Protein AF-A0A6G2D7T8-F1 (afdb_monomer)

Secondary structure (DSSP, 8-state):
-HHHHHHHHHHHHHHHHHHTTSS--HHHHHHHHHHHHTT----S-S-GGGS-HHHHHHHHHHHHHHHHHHHHHHHHH-

Mean predicted aligned error: 5.19 Å

Solvent-accessible surface area (backbone atoms only — not comparable to full-atom values): 4301 Å² total; per-residue (Å²): 112,68,70,57,52,54,53,52,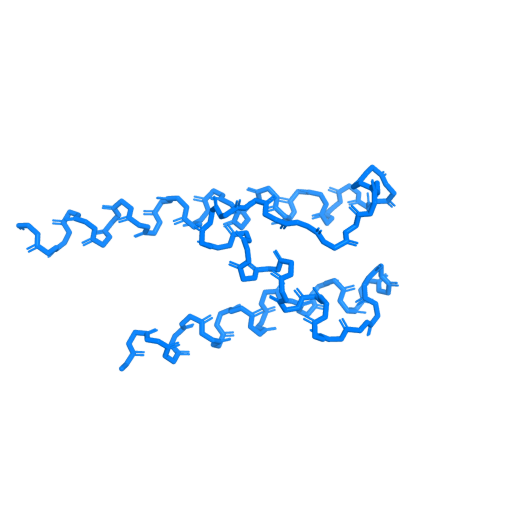51,20,54,62,61,14,45,62,38,36,76,67,58,79,32,68,48,65,67,61,21,28,50,38,32,41,21,19,38,68,55,65,72,56,70,89,61,94,59,68,82,80,48,55,70,69,53,51,48,51,51,55,48,34,29,52,50,18,52,52,48,53,53,51,53,57,56,72,74,101

Nearest PDB structures (foldseek):
  4zbm-assembly2_B  TM=6.479E-01  e=1.748E+00  Bacillus cereus ATCC 14579
  8a35-assembly1_A  TM=7.313E-01  e=2.464E+00  Bacillus cereus ATCC 14579
  7pa0-assembly1_A-2  TM=6.087E-01  e=2.075E+00  Bacillus cereus ATCC 14579
  7oor-assembly1_A  TM=6.001E-01  e=1.851E+00  Bacillus cereus ATCC 14579
  7oq1-assembly1_A  TM=5.323E-01  e=1.651E+00  Bacillus cereus ATCC 14579

pLDDT: mean 85.36, std 6.84, range [56.38, 93.06]

InterPro domains:
  IPR003445 Cation transporter [PF02386] (5-78)

Foldseek 3Di:
DVVVVLQVCLQVLLVVCCVVVVCVDSVQSSVLLSCLLCLVPDHPDPDPVVDDPVVVVSSPVSNVNSVVVVVCVVVVVD

Organism: Streptococcus pneumoniae (NCBI:txid1313)

Sequence (78 aa):
MVALCWILWSFFGALPFVFSGQIPNMIDAFFEISSGFTTTGATILNDVSVLSRSLLFWRSFTHLIGGMGVLVFALAIM

Structure (mmCIF, N/CA/C/O backbone):
data_AF-A0A6G2D7T8-F1
#
_entry.id   AF-A0A6G2D7T8-F1
#
loop_
_atom_site.group_PDB
_atom_site.id
_atom_site.type_symbol
_atom_site.label_atom_id
_atom_site.label_alt_id
_atom_site.label_comp_id
_atom_site.label_asym_id
_atom_site.label_entity_id
_atom_site.label_seq_id
_atom_site.pdbx_PDB_ins_code
_atom_site.Cartn_x
_atom_site.Cartn_y
_atom_site.Cartn_z
_atom_site.occupancy
_atom_site.B_iso_or_equiv
_atom_site.auth_seq_id
_atom_site.auth_comp_id
_atom_site.auth_asym_id
_atom_site.auth_atom_id
_atom_site.pdbx_PDB_model_num
ATOM 1 N N . MET A 1 1 ? 7.351 -10.933 -15.888 1.00 72.69 1 MET A N 1
ATOM 2 C CA . MET A 1 1 ? 7.955 -11.112 -14.547 1.00 72.69 1 MET A CA 1
ATOM 3 C C . MET A 1 1 ? 7.601 -9.958 -13.611 1.00 72.69 1 MET A C 1
ATOM 5 O O . MET A 1 1 ? 6.972 -10.219 -12.600 1.00 72.69 1 MET A O 1
ATOM 9 N N . VAL A 1 2 ? 7.874 -8.697 -13.972 1.00 80.00 2 VAL A N 1
ATOM 10 C CA . VAL A 1 2 ? 7.554 -7.518 -13.133 1.00 80.00 2 VAL A CA 1
ATOM 11 C C . VAL A 1 2 ? 6.066 -7.422 -12.765 1.00 80.00 2 VAL A C 1
ATOM 13 O O . VAL A 1 2 ? 5.748 -7.300 -11.590 1.00 80.00 2 VAL A O 1
ATOM 16 N N . ALA A 1 3 ? 5.148 -7.579 -13.727 1.00 82.06 3 ALA A N 1
ATOM 17 C CA . ALA A 1 3 ? 3.703 -7.526 -13.461 1.00 82.06 3 ALA A CA 1
ATOM 18 C C . ALA A 1 3 ? 3.232 -8.534 -12.390 1.00 82.06 3 ALA A C 1
ATOM 20 O O . ALA A 1 3 ? 2.409 -8.204 -11.545 1.00 82.06 3 ALA A O 1
ATOM 21 N N . LEU A 1 4 ? 3.803 -9.744 -12.380 1.00 86.44 4 LEU A N 1
ATOM 22 C CA . LEU A 1 4 ? 3.509 -10.763 -11.366 1.00 86.44 4 LEU A CA 1
ATOM 23 C C . LEU A 1 4 ? 3.990 -10.336 -9.974 1.00 86.44 4 LEU A C 1
ATOM 25 O O . LEU A 1 4 ? 3.267 -10.540 -9.002 1.00 86.44 4 LEU A O 1
ATOM 29 N N . CYS A 1 5 ? 5.164 -9.703 -9.873 1.00 85.56 5 CYS A N 1
ATOM 30 C CA . CYS A 1 5 ? 5.660 -9.172 -8.602 1.00 85.56 5 CYS A CA 1
ATOM 31 C C . CYS A 1 5 ? 4.717 -8.108 -8.027 1.00 85.56 5 CYS A C 1
ATOM 33 O O . CYS A 1 5 ? 4.412 -8.155 -6.840 1.00 85.56 5 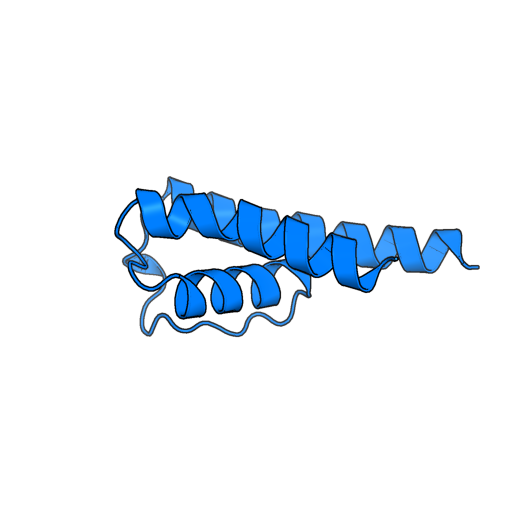CYS A O 1
ATOM 35 N N . TRP A 1 6 ? 4.208 -7.200 -8.866 1.00 83.00 6 TRP A N 1
ATOM 36 C CA . TRP A 1 6 ? 3.261 -6.159 -8.448 1.00 83.00 6 TRP A CA 1
ATOM 37 C C . TRP A 1 6 ? 1.927 -6.729 -7.965 1.00 83.00 6 TRP A C 1
ATOM 39 O O . TRP A 1 6 ? 1.410 -6.290 -6.937 1.00 83.00 6 TRP A O 1
ATOM 49 N N . ILE A 1 7 ? 1.395 -7.737 -8.662 1.00 88.38 7 ILE A N 1
ATOM 50 C CA . ILE A 1 7 ? 0.159 -8.418 -8.254 1.00 88.38 7 ILE A CA 1
ATOM 51 C C . ILE A 1 7 ? 0.355 -9.121 -6.907 1.00 88.38 7 ILE A C 1
ATOM 53 O O . ILE A 1 7 ? -0.463 -8.950 -6.005 1.00 88.38 7 ILE A O 1
ATOM 57 N N . LEU A 1 8 ? 1.451 -9.868 -6.738 1.00 90.06 8 LEU A N 1
ATOM 58 C CA . LEU A 1 8 ? 1.741 -10.571 -5.486 1.00 90.06 8 LEU A CA 1
ATOM 59 C C . LEU A 1 8 ? 1.952 -9.594 -4.326 1.00 90.06 8 LEU A C 1
ATOM 61 O O . LEU A 1 8 ? 1.353 -9.769 -3.268 1.00 90.06 8 LEU A O 1
ATOM 65 N N . TRP A 1 9 ? 2.746 -8.539 -4.519 1.00 88.06 9 TRP A N 1
ATOM 66 C CA . TRP A 1 9 ? 2.953 -7.508 -3.497 1.00 88.06 9 TRP A CA 1
ATOM 67 C C . TRP A 1 9 ? 1.657 -6.808 -3.106 1.00 88.06 9 TRP A C 1
ATOM 69 O O . TRP A 1 9 ? 1.418 -6.603 -1.919 1.00 88.06 9 TRP A O 1
ATOM 79 N N . SER A 1 10 ? 0.798 -6.497 -4.077 1.00 89.88 10 SER A N 1
ATOM 80 C CA . SER A 1 10 ? -0.496 -5.873 -3.796 1.00 89.88 10 SER A CA 1
ATOM 81 C C . SER A 1 10 ? -1.430 -6.822 -3.041 1.00 89.88 10 SER A C 1
ATOM 83 O O . SER A 1 10 ? -2.117 -6.405 -2.114 1.00 89.88 10 SER A O 1
ATOM 85 N N . PHE A 1 11 ? -1.397 -8.118 -3.360 1.00 91.75 11 PHE A N 1
ATOM 86 C CA . PHE A 1 11 ? -2.159 -9.135 -2.637 1.00 91.75 11 PHE A CA 1
ATOM 87 C C . PHE A 1 11 ? -1.719 -9.256 -1.171 1.00 91.75 11 PHE A C 1
ATOM 89 O O . PHE A 1 11 ? -2.549 -9.176 -0.267 1.00 91.75 11 PHE A O 1
ATOM 96 N N . PHE A 1 12 ? -0.414 -9.381 -0.909 1.00 91.38 12 PHE A N 1
ATOM 97 C CA . PHE A 1 12 ? 0.096 -9.444 0.465 1.00 91.38 12 PHE A CA 1
ATOM 98 C C . PHE A 1 12 ? -0.085 -8.121 1.217 1.00 91.38 12 PHE A C 1
ATOM 100 O O . PHE A 1 12 ? -0.401 -8.129 2.405 1.00 91.38 12 PHE A O 1
ATOM 107 N N . GLY A 1 13 ? 0.070 -6.987 0.530 1.00 89.12 13 GLY A N 1
ATOM 108 C CA . GLY A 1 13 ? -0.117 -5.659 1.106 1.00 89.12 13 GLY A CA 1
ATOM 109 C C . GLY A 1 13 ? -1.561 -5.362 1.513 1.00 89.12 13 GLY A C 1
ATOM 110 O O . GLY A 1 13 ? -1.765 -4.551 2.417 1.00 89.12 13 GLY A O 1
ATOM 111 N N . ALA A 1 14 ? -2.541 -6.032 0.891 1.00 92.38 14 ALA A N 1
ATOM 112 C CA . ALA A 1 14 ? -3.971 -5.910 1.182 1.00 92.38 14 ALA A CA 1
ATOM 113 C C . ALA A 1 14 ? -4.422 -6.701 2.424 1.00 92.38 14 ALA A C 1
ATOM 115 O O . ALA A 1 14 ? -5.381 -6.301 3.088 1.00 92.38 14 ALA A O 1
ATOM 116 N N . LEU A 1 15 ? -3.715 -7.776 2.798 1.00 91.06 15 LEU A N 1
ATOM 117 C CA . LEU A 1 15 ? -4.060 -8.627 3.950 1.00 91.06 15 LEU A CA 1
ATOM 118 C C . LEU A 1 15 ? -4.253 -7.867 5.279 1.00 91.06 15 LEU A C 1
ATOM 120 O O . LEU A 1 15 ? -5.223 -8.166 5.976 1.00 91.06 15 LEU A O 1
ATOM 124 N N . PRO A 1 16 ? -3.420 -6.871 5.650 1.00 89.31 16 PRO A N 1
ATOM 125 C CA . PRO A 1 16 ? -3.617 -6.088 6.869 1.00 89.31 16 PRO A CA 1
ATOM 126 C C . PRO A 1 16 ? -4.974 -5.374 6.928 1.00 89.31 16 PRO A C 1
ATOM 128 O O . PRO A 1 16 ? -5.569 -5.287 8.001 1.00 89.31 16 PRO A O 1
ATOM 131 N N . PHE A 1 17 ? -5.495 -4.898 5.792 1.00 89.69 17 PHE A N 1
ATOM 132 C CA . PHE A 1 17 ? -6.800 -4.230 5.737 1.00 89.69 17 PHE A CA 1
ATOM 133 C C . PHE A 1 17 ? -7.957 -5.210 5.932 1.00 89.69 17 PHE A C 1
ATOM 135 O O . PHE A 1 17 ? -8.916 -4.890 6.640 1.00 89.69 17 PHE A O 1
ATOM 142 N N . VAL A 1 18 ? -7.826 -6.411 5.359 1.00 90.38 18 VAL A N 1
ATOM 143 C CA . VAL A 1 18 ? -8.817 -7.487 5.477 1.00 90.38 18 VAL A CA 1
ATOM 144 C C . VAL A 1 18 ? -8.829 -8.061 6.894 1.00 90.38 18 VAL A C 1
ATOM 146 O O . VAL A 1 18 ? -9.891 -8.172 7.501 1.00 90.38 18 VAL A O 1
ATOM 149 N N . PHE A 1 19 ? -7.660 -8.352 7.475 1.00 89.94 19 PHE A N 1
ATOM 150 C CA . PHE A 1 19 ? -7.556 -8.873 8.845 1.00 89.94 19 PHE A CA 1
ATOM 151 C C . PHE A 1 19 ? -7.968 -7.860 9.909 1.00 89.94 19 PHE A C 1
ATOM 153 O O . PHE A 1 19 ? -8.514 -8.244 10.939 1.00 89.94 19 PHE A O 1
ATOM 160 N N . SER A 1 20 ? -7.757 -6.567 9.662 1.00 85.75 20 SER A N 1
ATOM 161 C CA . SER A 1 20 ? -8.253 -5.521 10.555 1.00 85.75 20 SER A CA 1
ATOM 162 C C . SER A 1 20 ? -9.776 -5.336 10.478 1.00 85.75 20 SER A C 1
ATOM 164 O O . SER A 1 20 ? -10.318 -4.574 11.277 1.00 85.75 20 SER A O 1
ATOM 166 N N . GLY A 1 21 ? -10.463 -5.952 9.507 1.00 84.25 21 GLY A N 1
ATOM 167 C CA . GLY A 1 21 ? -11.909 -5.813 9.294 1.00 84.25 21 GLY A CA 1
ATOM 168 C C . GLY A 1 21 ? -12.357 -4.421 8.835 1.00 84.25 21 GLY A C 1
ATOM 169 O O . GLY A 1 21 ? -13.552 -4.167 8.734 1.00 84.25 21 GLY A O 1
ATOM 170 N N . GLN A 1 22 ? -11.415 -3.516 8.562 1.00 84.19 22 GLN A N 1
ATOM 171 C CA . GLN A 1 22 ? -11.690 -2.137 8.149 1.00 84.19 22 GLN A CA 1
ATOM 172 C C . GLN A 1 22 ? -12.047 -2.060 6.662 1.00 84.19 22 GLN A C 1
ATOM 174 O O . GLN A 1 22 ? -12.864 -1.233 6.270 1.00 84.19 22 GLN A O 1
ATOM 179 N N . ILE A 1 23 ? -11.476 -2.958 5.850 1.00 87.25 23 ILE A N 1
ATOM 180 C CA . ILE A 1 23 ? -11.888 -3.197 4.465 1.00 87.25 23 ILE A CA 1
ATOM 181 C C . ILE A 1 23 ? -12.117 -4.709 4.318 1.00 87.25 23 ILE A C 1
ATOM 183 O O . ILE A 1 23 ? -11.180 -5.445 4.009 1.00 87.25 23 ILE A O 1
ATOM 187 N N . PRO A 1 24 ? -13.332 -5.212 4.606 1.00 83.25 24 PRO A N 1
ATOM 188 C CA . PRO A 1 24 ? -13.597 -6.652 4.648 1.00 83.25 24 PRO A CA 1
ATOM 189 C C . PRO A 1 24 ? -13.581 -7.307 3.260 1.00 83.25 24 PRO A C 1
ATOM 191 O O . PRO A 1 24 ? -13.351 -8.509 3.142 1.00 83.25 24 PRO A O 1
ATOM 194 N N . ASN A 1 25 ? -13.821 -6.532 2.202 1.00 89.81 25 ASN A N 1
ATOM 195 C CA . ASN A 1 25 ? -13.799 -7.026 0.836 1.00 89.81 25 ASN A CA 1
ATOM 196 C C . ASN A 1 25 ? -12.363 -7.032 0.289 1.00 89.81 25 ASN A C 1
ATOM 198 O O . ASN A 1 25 ? -11.717 -5.990 0.183 1.00 89.81 25 ASN A O 1
ATOM 202 N N . MET A 1 26 ? -11.876 -8.215 -0.092 1.00 89.25 26 MET A N 1
ATOM 203 C CA . MET A 1 26 ? -10.518 -8.407 -0.613 1.00 89.25 26 MET A CA 1
ATOM 204 C C . MET A 1 26 ? -10.254 -7.581 -1.877 1.00 89.25 26 MET A C 1
ATOM 206 O O . MET A 1 26 ? -9.145 -7.090 -2.064 1.00 89.25 26 MET A O 1
ATOM 210 N N . ILE A 1 27 ? -11.260 -7.415 -2.741 1.00 91.44 27 ILE A N 1
ATOM 211 C CA . ILE A 1 27 ? -11.114 -6.659 -3.993 1.00 91.44 27 ILE A CA 1
ATOM 212 C C . ILE A 1 27 ? -10.893 -5.174 -3.690 1.00 91.44 27 ILE A C 1
ATOM 214 O O . ILE A 1 27 ? -10.001 -4.553 -4.266 1.00 91.44 27 ILE A O 1
ATOM 218 N N . ASP A 1 28 ? -11.645 -4.633 -2.734 1.00 90.56 28 ASP A N 1
ATOM 219 C CA . ASP A 1 28 ? -11.542 -3.231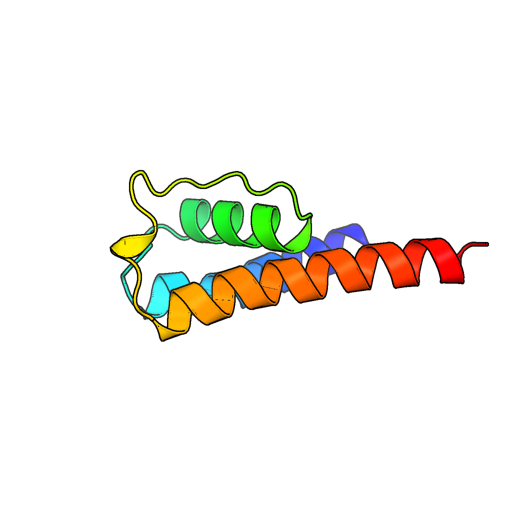 -2.326 1.00 90.56 28 ASP A CA 1
ATOM 220 C C . ASP A 1 28 ? -10.205 -2.969 -1.616 1.00 90.56 28 ASP A C 1
ATOM 222 O O . ASP A 1 28 ? -9.527 -1.981 -1.895 1.00 90.56 28 ASP A O 1
ATOM 226 N N . ALA A 1 29 ? -9.767 -3.904 -0.763 1.00 91.44 29 ALA A N 1
ATOM 227 C CA . ALA A 1 29 ? -8.463 -3.839 -0.105 1.00 91.44 29 ALA A CA 1
ATOM 228 C C . ALA A 1 29 ? -7.302 -3.928 -1.111 1.00 91.44 29 ALA A C 1
ATOM 230 O O . ALA A 1 29 ? -6.304 -3.216 -0.979 1.00 91.44 29 ALA A O 1
ATOM 231 N N . PHE A 1 30 ? -7.434 -4.777 -2.134 1.00 93.06 30 PHE A N 1
ATOM 232 C CA . PHE A 1 30 ? -6.458 -4.895 -3.215 1.00 93.06 30 PHE A CA 1
ATOM 233 C C . PHE A 1 30 ? -6.373 -3.612 -4.042 1.00 93.06 30 PHE A C 1
ATOM 235 O O . PHE A 1 30 ? -5.271 -3.156 -4.342 1.00 93.06 30 PHE A O 1
ATOM 242 N N . PHE A 1 31 ? -7.512 -3.005 -4.382 1.00 91.75 31 PHE A N 1
ATOM 243 C CA . PHE A 1 31 ? -7.547 -1.736 -5.105 1.00 91.75 31 PHE A CA 1
ATOM 244 C C . PHE A 1 31 ? -6.879 -0.611 -4.305 1.00 91.75 31 PHE A C 1
ATOM 246 O O . PHE A 1 31 ? -6.031 0.104 -4.842 1.00 91.75 31 PHE A O 1
ATOM 253 N N . GLU A 1 32 ? -7.203 -0.497 -3.014 1.00 91.94 32 GLU A N 1
ATOM 254 C CA . GLU A 1 32 ? -6.631 0.512 -2.117 1.00 91.94 32 GLU A CA 1
ATOM 255 C C . GLU A 1 32 ? -5.098 0.399 -2.045 1.00 91.94 32 GLU A C 1
ATOM 257 O O . GLU A 1 32 ? -4.379 1.394 -2.143 1.00 91.94 32 GLU A O 1
ATOM 262 N N . ILE A 1 33 ? -4.581 -0.827 -1.942 1.00 92.25 33 ILE A N 1
ATOM 263 C CA . ILE A 1 33 ? -3.140 -1.083 -1.867 1.00 92.25 33 ILE A CA 1
ATOM 264 C C . ILE A 1 33 ? -2.429 -0.935 -3.200 1.00 92.25 33 ILE A C 1
ATOM 266 O O . ILE A 1 33 ? -1.333 -0.373 -3.246 1.00 92.25 33 ILE A O 1
ATOM 270 N N . SER A 1 34 ? -3.044 -1.402 -4.285 1.00 91.62 34 SER A N 1
ATOM 271 C CA . SER A 1 34 ? -2.498 -1.224 -5.626 1.00 91.62 34 SER A CA 1
ATOM 272 C C . SER A 1 34 ? -2.346 0.263 -5.932 1.00 91.62 34 SER A C 1
ATOM 274 O O . SER A 1 34 ? -1.289 0.671 -6.399 1.00 91.62 34 SER A O 1
ATOM 276 N N . SER A 1 35 ? -3.362 1.071 -5.607 1.00 91.50 35 SER A N 1
ATOM 277 C CA . SER A 1 35 ? -3.335 2.531 -5.738 1.00 91.50 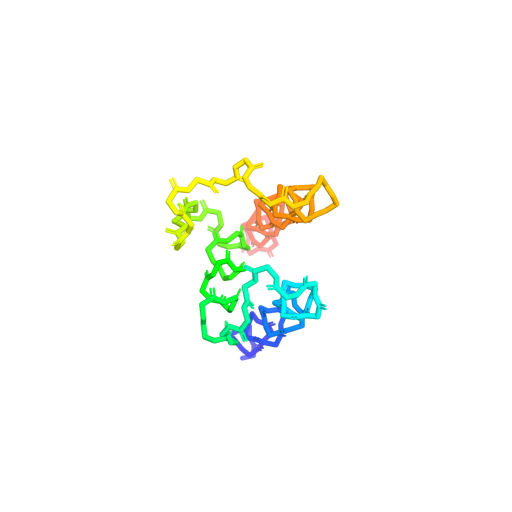35 SER A CA 1
ATOM 278 C C . SER A 1 35 ? -2.215 3.175 -4.912 1.00 91.50 35 SER A C 1
ATOM 280 O O . SER A 1 35 ? -1.558 4.113 -5.376 1.00 91.50 35 SER A O 1
ATOM 282 N N . GLY A 1 36 ? -1.959 2.647 -3.710 1.00 89.62 36 GLY A N 1
ATOM 283 C CA . GLY A 1 36 ? -0.865 3.093 -2.854 1.00 89.62 36 GLY A CA 1
ATOM 284 C C . GLY A 1 36 ? 0.512 2.811 -3.449 1.00 89.62 36 GLY A C 1
ATOM 285 O O . GLY A 1 36 ? 1.323 3.726 -3.588 1.00 89.62 36 GLY A O 1
ATOM 286 N N . PHE A 1 37 ? 0.768 1.572 -3.875 1.00 88.25 37 PHE A N 1
ATOM 287 C CA . PHE A 1 37 ? 2.052 1.199 -4.474 1.00 88.25 37 PHE A CA 1
ATOM 288 C C . PHE A 1 37 ? 2.321 1.889 -5.814 1.00 88.25 37 PHE A C 1
ATOM 290 O O . PHE A 1 37 ? 3.473 2.173 -6.132 1.00 88.25 37 PHE A O 1
ATOM 297 N N . THR A 1 38 ? 1.295 2.183 -6.610 1.00 87.19 38 THR A N 1
ATOM 298 C CA . THR A 1 38 ? 1.462 2.938 -7.862 1.00 87.19 38 THR A CA 1
ATOM 299 C C . THR A 1 38 ? 1.457 4.446 -7.646 1.00 87.19 38 THR A C 1
ATOM 301 O O . THR A 1 38 ? 1.552 5.199 -8.614 1.00 87.19 38 THR A O 1
ATOM 304 N N . THR A 1 39 ? 1.356 4.915 -6.397 1.00 87.19 39 THR A N 1
ATOM 305 C CA . THR A 1 39 ? 1.247 6.337 -6.025 1.00 87.19 39 THR A CA 1
ATOM 306 C C . THR A 1 39 ? 0.086 7.071 -6.706 1.00 87.19 39 THR A C 1
ATOM 308 O O . THR A 1 39 ? 0.102 8.291 -6.833 1.00 87.19 39 THR A O 1
ATOM 311 N N . THR A 1 40 ? -0.950 6.340 -7.128 1.00 87.00 40 THR A N 1
ATOM 312 C CA . THR A 1 40 ? -2.127 6.901 -7.807 1.00 87.00 40 THR A CA 1
ATOM 313 C C . THR A 1 40 ? -3.002 7.694 -6.840 1.00 87.00 40 THR A C 1
ATOM 315 O O . THR A 1 40 ? -3.595 8.695 -7.229 1.00 87.00 40 THR A O 1
ATOM 318 N N . GLY A 1 41 ? -3.077 7.271 -5.573 1.00 82.19 41 GLY A N 1
ATOM 319 C CA . GLY A 1 41 ? -3.809 7.992 -4.526 1.00 82.19 41 GLY A CA 1
ATOM 320 C C . GLY A 1 41 ? -5.333 7.950 -4.648 1.00 82.19 41 GLY A C 1
ATOM 321 O O . GLY A 1 41 ? -6.016 8.669 -3.921 1.00 82.19 41 GLY A O 1
ATOM 322 N N . ALA A 1 42 ? -5.871 7.090 -5.514 1.00 87.19 42 ALA A N 1
ATOM 323 C CA . ALA A 1 42 ? -7.284 6.735 -5.516 1.00 87.19 42 ALA A CA 1
ATOM 324 C C . ALA A 1 42 ? -7.633 5.947 -4.244 1.00 87.19 42 ALA A C 1
ATOM 326 O O . ALA A 1 42 ? -6.825 5.140 -3.778 1.00 87.19 42 ALA A O 1
ATOM 327 N N . THR A 1 43 ? -8.824 6.173 -3.694 1.00 88.75 43 THR A N 1
ATOM 328 C CA . THR A 1 43 ? -9.304 5.471 -2.499 1.00 88.75 43 THR A CA 1
ATOM 329 C C . THR A 1 43 ? -10.761 5.061 -2.654 1.00 88.75 43 THR A C 1
ATOM 331 O O . THR A 1 43 ? -11.540 5.772 -3.289 1.00 88.75 43 THR A O 1
ATOM 334 N N . ILE A 1 44 ? -11.118 3.914 -2.079 1.00 88.38 44 ILE A N 1
ATOM 335 C CA . ILE A 1 44 ? -12.512 3.449 -1.958 1.00 88.38 44 ILE A CA 1
ATOM 336 C C . ILE A 1 44 ? -13.184 3.950 -0.675 1.00 88.38 44 ILE A C 1
ATOM 338 O O . ILE A 1 44 ? -14.397 3.823 -0.515 1.00 88.38 44 ILE A O 1
ATOM 342 N N . LEU A 1 45 ? -12.412 4.533 0.245 1.00 85.44 45 LEU A N 1
ATOM 343 C CA . LEU A 1 45 ? -12.911 5.055 1.510 1.00 85.44 45 LEU A CA 1
ATOM 344 C C . LEU A 1 45 ? -13.424 6.487 1.322 1.00 85.44 45 LEU A C 1
ATOM 346 O O . LEU A 1 45 ? -12.674 7.370 0.916 1.00 85.44 45 LEU A O 1
ATOM 350 N N . ASN A 1 46 ? -14.686 6.734 1.686 1.00 81.69 46 ASN A N 1
ATOM 351 C CA . ASN A 1 46 ? -15.252 8.090 1.697 1.00 81.69 46 ASN A CA 1
ATOM 352 C C . ASN A 1 46 ? -14.566 8.994 2.731 1.00 81.69 46 ASN A C 1
ATOM 354 O O . ASN A 1 46 ? -14.405 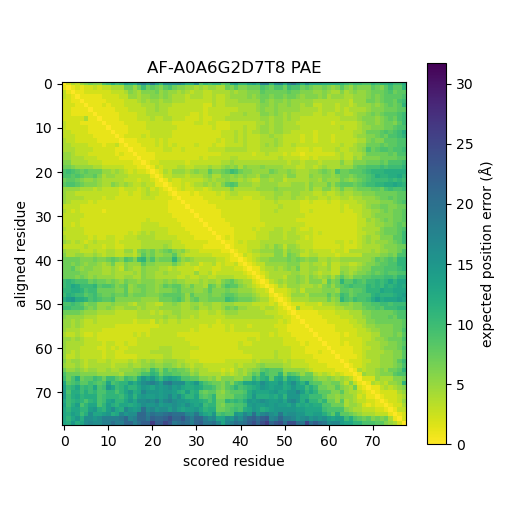10.189 2.504 1.00 81.69 46 ASN A O 1
ATOM 358 N N . ASP A 1 47 ? -14.163 8.413 3.863 1.00 81.56 47 ASP A N 1
ATOM 359 C CA . ASP A 1 47 ? -13.401 9.099 4.896 1.00 81.56 47 ASP A CA 1
ATOM 360 C C . ASP A 1 47 ? -12.274 8.194 5.401 1.00 81.56 47 ASP A C 1
ATOM 362 O O . ASP A 1 47 ? -12.492 7.152 6.022 1.00 81.56 47 ASP A O 1
ATOM 366 N N . VAL A 1 48 ? -11.042 8.604 5.113 1.00 80.81 48 VAL A N 1
ATOM 367 C CA . VAL A 1 48 ? -9.826 7.871 5.480 1.00 80.81 48 VAL A CA 1
ATOM 368 C C . VAL A 1 48 ? -9.533 7.984 6.980 1.00 80.81 48 VAL A C 1
ATOM 370 O O . VAL A 1 48 ? -8.802 7.160 7.522 1.00 80.81 48 VAL A O 1
ATOM 373 N N . SER A 1 49 ? -10.099 8.976 7.675 1.00 78.19 49 SER A N 1
ATOM 374 C CA . SER A 1 49 ? -9.874 9.195 9.111 1.00 78.19 49 SER A CA 1
ATOM 375 C C . SER A 1 49 ? -10.542 8.145 10.006 1.00 78.19 49 SER A C 1
ATOM 377 O O . SER A 1 49 ? -10.153 7.991 11.164 1.00 78.19 49 SER A O 1
ATOM 379 N N . VAL A 1 50 ? -11.489 7.382 9.450 1.00 81.75 50 VAL A N 1
ATOM 380 C CA . VAL A 1 50 ? -12.143 6.234 10.099 1.00 81.75 50 VAL A CA 1
ATOM 381 C C . VAL A 1 50 ? -11.167 5.069 10.287 1.00 81.75 50 VAL A C 1
ATOM 383 O O . VAL A 1 50 ? -11.350 4.226 11.165 1.00 81.75 50 VAL A O 1
ATOM 386 N N . LEU A 1 51 ? -10.108 5.036 9.480 1.00 84.62 51 LEU A N 1
ATOM 387 C CA . LEU A 1 51 ? -9.133 3.966 9.475 1.00 84.62 51 LEU A CA 1
ATOM 388 C C . LEU A 1 51 ? -8.242 4.021 10.727 1.00 84.62 51 LEU A C 1
ATOM 390 O O . LEU A 1 51 ? -7.810 5.090 11.169 1.00 84.62 51 LEU A O 1
ATOM 394 N N . SER A 1 52 ? -7.923 2.855 11.297 1.00 88.12 52 SER A N 1
ATOM 395 C CA . SER A 1 52 ? -7.050 2.791 12.475 1.00 88.12 52 SER A CA 1
ATOM 396 C C . SER A 1 52 ? -5.693 3.453 12.205 1.00 88.12 52 SER A C 1
ATOM 398 O O . SER A 1 52 ? -5.168 3.425 11.090 1.00 88.12 52 SER A O 1
ATOM 400 N N . ARG A 1 53 ? -5.077 4.037 13.238 1.00 88.94 53 ARG A N 1
ATOM 401 C CA . ARG A 1 53 ? -3.820 4.792 13.084 1.00 88.94 53 ARG A CA 1
ATOM 402 C C . ARG A 1 53 ? -2.681 3.948 12.502 1.00 88.94 53 ARG A C 1
ATOM 404 O O . ARG A 1 53 ? -1.892 4.453 11.708 1.00 88.94 53 ARG A O 1
ATOM 411 N N . SER A 1 54 ? -2.654 2.657 12.830 1.00 89.50 54 SER A N 1
ATOM 412 C CA . SER A 1 54 ? -1.713 1.691 12.257 1.00 89.50 54 SER A CA 1
ATOM 413 C C . SER A 1 54 ? -1.947 1.457 10.763 1.00 89.50 54 SER A C 1
ATOM 415 O O . SER A 1 54 ? -0.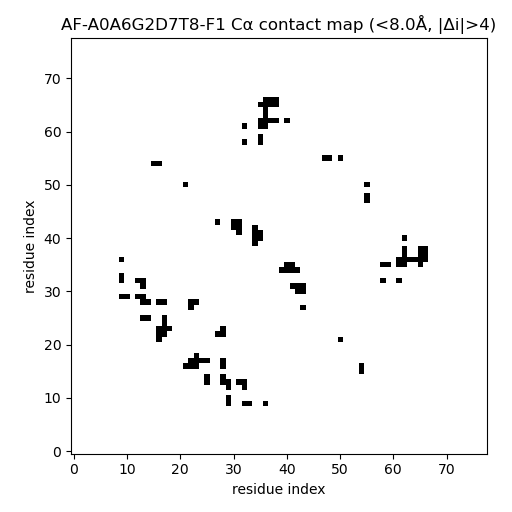987 1.367 10.003 1.00 89.50 54 SER A O 1
ATOM 417 N N . LEU A 1 55 ? -3.203 1.403 10.315 1.00 89.00 55 LEU A N 1
ATOM 418 C CA . LEU A 1 55 ? -3.523 1.248 8.896 1.00 89.00 55 LEU A CA 1
ATOM 419 C C . LEU A 1 55 ? -3.330 2.543 8.106 1.00 89.00 55 LEU A C 1
ATOM 421 O O . LEU A 1 55 ? -2.896 2.489 6.961 1.00 89.00 55 LEU A O 1
ATOM 425 N N . LEU A 1 56 ? -3.593 3.708 8.705 1.00 90.12 56 LEU A N 1
ATOM 426 C CA . LEU A 1 56 ? -3.250 5.002 8.104 1.00 90.12 56 LEU A CA 1
ATOM 427 C C . LEU A 1 56 ? -1.746 5.106 7.847 1.00 90.12 56 LEU A C 1
ATOM 429 O O . LEU A 1 56 ? -1.321 5.544 6.773 1.00 90.12 56 LEU A O 1
ATOM 433 N N . PHE A 1 57 ? -0.944 4.661 8.818 1.00 90.94 57 PHE A N 1
ATOM 434 C CA . PHE A 1 57 ? 0.497 4.541 8.650 1.00 90.94 57 PHE A CA 1
ATOM 435 C C . PHE A 1 57 ? 0.840 3.557 7.530 1.00 90.94 57 PHE A C 1
ATOM 437 O O . PHE A 1 57 ? 1.587 3.922 6.630 1.00 90.94 57 PHE A O 1
ATOM 444 N N . TRP A 1 58 ? 0.253 2.356 7.530 1.00 91.31 58 TRP A N 1
ATOM 445 C CA . TRP A 1 58 ? 0.480 1.351 6.487 1.00 91.31 58 TRP A CA 1
ATOM 446 C C . TRP A 1 58 ? 0.159 1.879 5.082 1.00 91.31 58 TRP A C 1
ATOM 448 O O . TRP A 1 58 ? 0.966 1.745 4.165 1.00 91.31 58 TRP A O 1
ATOM 458 N N . ARG A 1 59 ? -0.967 2.582 4.927 1.00 89.31 59 ARG A N 1
ATOM 459 C CA . ARG A 1 59 ? -1.362 3.225 3.669 1.00 89.31 59 ARG A CA 1
ATOM 460 C C . ARG A 1 59 ? -0.325 4.257 3.225 1.00 89.31 59 ARG A C 1
ATOM 462 O O . ARG A 1 59 ? 0.165 4.203 2.101 1.00 89.31 59 ARG A O 1
ATOM 469 N N . SER A 1 60 ? 0.081 5.146 4.126 1.00 89.56 60 SER A N 1
ATOM 470 C CA . SER A 1 60 ? 1.096 6.174 3.840 1.00 89.56 60 SER A CA 1
ATOM 471 C C . SER A 1 60 ? 2.468 5.562 3.527 1.00 89.56 60 SER A C 1
ATOM 473 O O . SER A 1 60 ? 3.197 6.045 2.664 1.00 89.56 60 SER A O 1
ATOM 475 N N . PHE A 1 61 ? 2.803 4.455 4.183 1.00 89.62 61 PHE A N 1
ATOM 476 C CA . PHE A 1 61 ? 4.031 3.707 3.965 1.00 89.62 61 PHE A CA 1
ATOM 477 C C . PHE A 1 61 ? 4.060 3.029 2.590 1.00 89.62 61 PHE A C 1
ATOM 479 O O . PHE A 1 61 ? 5.084 3.061 1.913 1.00 89.62 61 PHE A O 1
ATOM 486 N N . THR A 1 62 ? 2.932 2.487 2.123 1.00 89.75 62 THR A N 1
ATOM 487 C CA . THR A 1 62 ? 2.843 1.896 0.774 1.00 89.75 62 THR A CA 1
ATOM 488 C C . THR A 1 62 ? 3.011 2.940 -0.330 1.00 89.75 62 THR A C 1
ATOM 490 O O . THR A 1 62 ? 3.686 2.660 -1.316 1.00 89.75 62 THR A O 1
ATOM 493 N N . HIS A 1 63 ? 2.522 4.168 -0.119 1.00 89.44 63 HIS A N 1
ATOM 4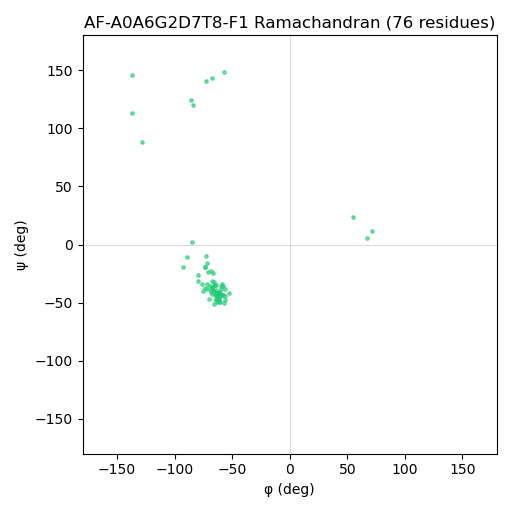94 C CA . HIS A 1 63 ? 2.811 5.314 -0.990 1.00 89.44 63 HIS A CA 1
ATOM 495 C C . HIS A 1 63 ? 4.303 5.668 -1.021 1.00 89.44 63 HIS A C 1
ATOM 497 O O . HIS A 1 63 ? 4.854 5.936 -2.088 1.00 89.44 63 HIS A O 1
ATOM 503 N N . LEU A 1 64 ? 4.970 5.646 0.138 1.00 86.38 64 LEU A N 1
ATOM 504 C CA . LEU A 1 64 ? 6.408 5.902 0.231 1.00 86.38 64 LEU A CA 1
ATOM 505 C C . LEU A 1 64 ? 7.216 4.828 -0.515 1.00 86.38 64 LEU A C 1
ATOM 507 O O . LEU A 1 64 ? 8.079 5.160 -1.326 1.00 86.38 64 LEU A O 1
ATOM 511 N N . ILE A 1 65 ? 6.907 3.548 -0.285 1.00 85.75 65 ILE A N 1
ATOM 512 C CA . ILE A 1 65 ? 7.552 2.429 -0.986 1.00 85.75 65 ILE A CA 1
ATOM 513 C C . ILE A 1 65 ? 7.285 2.502 -2.488 1.00 85.75 65 ILE A C 1
ATOM 515 O O . ILE A 1 65 ? 8.211 2.315 -3.273 1.00 85.75 65 ILE A O 1
ATOM 519 N N . GLY A 1 66 ? 6.048 2.790 -2.892 1.00 82.88 66 GLY A N 1
ATOM 520 C CA . GLY A 1 66 ? 5.667 2.936 -4.292 1.00 82.88 66 GLY A CA 1
ATOM 521 C C . GLY A 1 66 ? 6.480 4.006 -5.015 1.00 82.88 66 GLY A C 1
ATOM 522 O O . GLY A 1 66 ? 7.097 3.736 -6.047 1.00 82.88 66 GLY A O 1
ATOM 523 N N . GLY A 1 67 ? 6.565 5.201 -4.422 1.00 81.19 67 GLY A N 1
ATOM 524 C CA . GLY A 1 67 ? 7.342 6.311 -4.975 1.00 81.19 67 GLY A CA 1
ATOM 525 C C . GLY A 1 67 ? 8.836 5.998 -5.059 1.00 81.19 67 GLY A C 1
ATOM 526 O O . GLY A 1 67 ? 9.476 6.270 -6.075 1.00 81.19 67 GLY A O 1
ATOM 527 N N . MET A 1 68 ? 9.392 5.357 -4.029 1.00 81.31 68 MET A N 1
ATOM 528 C CA . MET A 1 68 ? 10.801 4.961 -4.013 1.00 81.31 68 MET A CA 1
ATOM 529 C C . MET A 1 68 ? 11.094 3.839 -5.023 1.00 81.31 68 MET A C 1
ATOM 531 O O . MET A 1 68 ? 12.133 3.857 -5.679 1.00 81.31 68 MET A O 1
ATOM 535 N N . GLY A 1 69 ? 10.159 2.905 -5.214 1.00 71.06 69 GLY A N 1
ATOM 536 C CA . GLY A 1 69 ? 10.258 1.827 -6.196 1.00 71.06 69 GLY A CA 1
ATOM 537 C C . GLY A 1 69 ? 10.326 2.345 -7.631 1.00 71.06 69 GLY A C 1
ATOM 538 O O . GLY A 1 69 ? 11.205 1.929 -8.383 1.00 71.06 69 GLY A O 1
ATOM 539 N N . VAL A 1 70 ? 9.461 3.295 -8.002 1.00 69.88 70 VAL A N 1
ATOM 540 C CA . VAL A 1 70 ? 9.485 3.915 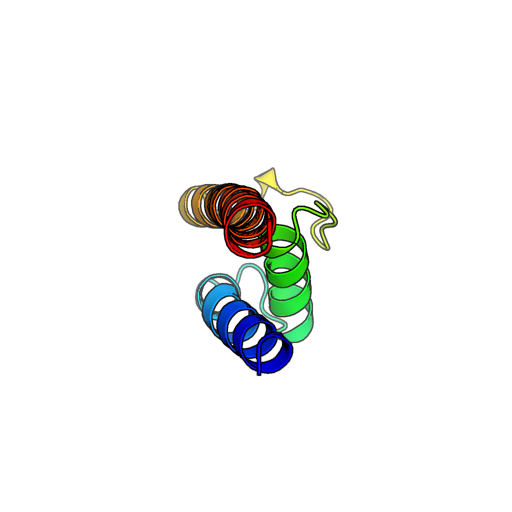-9.341 1.00 69.88 70 VAL A CA 1
ATOM 541 C C . VAL A 1 70 ? 10.807 4.641 -9.599 1.00 69.88 70 VAL A C 1
ATOM 543 O O . VAL A 1 70 ? 11.369 4.498 -10.683 1.00 69.88 70 VAL A O 1
ATOM 546 N N . LEU A 1 71 ? 11.345 5.361 -8.608 1.00 74.06 71 LEU A N 1
ATOM 547 C CA . LEU A 1 71 ? 12.640 6.042 -8.733 1.00 74.06 71 LEU A CA 1
ATOM 548 C C . LEU A 1 71 ? 13.795 5.057 -8.949 1.00 74.06 71 LEU A C 1
ATOM 550 O O . LEU A 1 71 ? 14.632 5.276 -9.822 1.00 74.06 71 LEU A O 1
ATOM 554 N N . VAL A 1 72 ? 13.826 3.955 -8.196 1.00 77.31 72 VAL A N 1
ATOM 555 C CA . VAL A 1 72 ? 14.847 2.910 -8.365 1.00 77.31 72 VAL A CA 1
ATOM 556 C C . VAL A 1 72 ? 14.731 2.246 -9.738 1.00 77.31 72 VAL A C 1
ATOM 558 O O . VAL A 1 72 ? 15.750 2.049 -10.394 1.00 77.31 72 VAL A O 1
ATOM 561 N N . PHE A 1 73 ? 13.515 1.947 -10.213 1.00 71.12 73 PHE A N 1
ATOM 562 C CA . PHE A 1 73 ? 13.313 1.406 -11.563 1.00 71.12 73 PHE A CA 1
ATOM 563 C C . PHE A 1 73 ? 13.757 2.382 -12.657 1.00 71.12 73 PHE A C 1
ATOM 565 O O . PHE A 1 73 ? 14.410 1.958 -13.607 1.00 71.12 73 PHE A O 1
ATOM 572 N N . ALA A 1 74 ? 13.435 3.670 -12.521 1.00 71.12 74 ALA A N 1
ATOM 573 C CA . ALA A 1 74 ? 13.845 4.695 -13.477 1.00 71.12 74 ALA A CA 1
ATOM 574 C C . ALA A 1 74 ? 15.374 4.820 -13.563 1.00 71.12 74 ALA A C 1
ATOM 576 O O . ALA A 1 74 ? 15.914 4.917 -14.659 1.00 71.12 74 ALA A O 1
ATOM 577 N N . LEU A 1 75 ? 16.070 4.764 -12.422 1.00 78.00 75 LEU A N 1
ATOM 578 C CA . LEU A 1 75 ? 17.532 4.832 -12.362 1.00 78.00 75 LEU A CA 1
ATOM 579 C C . LEU A 1 75 ? 18.217 3.549 -12.849 1.00 78.00 75 LEU A C 1
ATOM 581 O O . LEU A 1 75 ? 19.264 3.630 -13.472 1.00 78.00 75 LEU A O 1
ATOM 585 N N . ALA A 1 76 ? 17.657 2.370 -12.565 1.00 75.06 76 ALA A N 1
ATOM 586 C CA . ALA A 1 76 ? 18.272 1.088 -12.921 1.00 75.06 76 ALA A CA 1
ATOM 587 C C . ALA A 1 76 ? 18.195 0.749 -14.421 1.00 75.06 76 ALA A C 1
ATOM 589 O O . ALA A 1 76 ? 18.918 -0.132 -14.882 1.00 75.06 76 ALA A O 1
ATOM 590 N N . ILE A 1 77 ? 17.283 1.390 -15.159 1.00 70.38 77 ILE A N 1
ATOM 591 C CA . ILE A 1 77 ? 17.100 1.201 -16.608 1.00 70.38 77 ILE A CA 1
ATOM 592 C C . ILE A 1 77 ? 17.921 2.221 -17.422 1.00 70.38 77 ILE A C 1
ATOM 594 O O . ILE A 1 77 ? 18.155 1.988 -18.609 1.00 70.38 77 ILE A O 1
ATOM 598 N N . MET A 1 78 ? 18.334 3.334 -16.802 1.00 56.38 78 MET A N 1
ATOM 599 C CA . MET A 1 78 ? 19.105 4.413 -17.435 1.00 56.38 78 MET A CA 1
ATOM 600 C C . MET A 1 78 ? 20.606 4.115 -17.503 1.00 56.38 78 MET A C 1
ATOM 602 O O . MET A 1 78 ? 21.109 3.350 -16.651 1.00 56.38 78 MET A O 1
#

Radius of g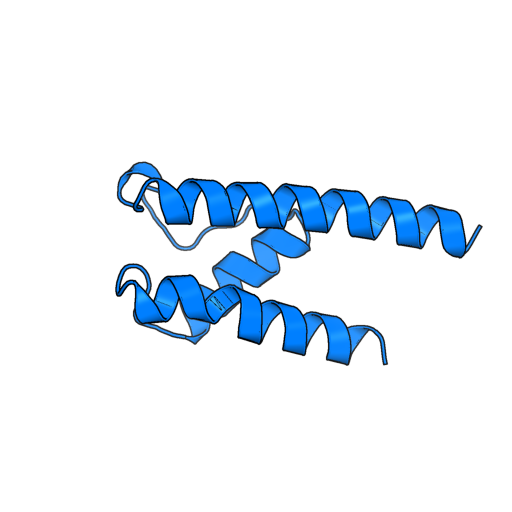yration: 12.84 Å; Cα contacts (8 Å, |Δi|>4): 65; chains: 1; bounding box: 34×20×30 Å